Protein AF-A0A316RVM8-F1 (afdb_monomer_lite)

Structure (mmCIF, N/CA/C/O backbone):
data_AF-A0A316RVM8-F1
#
_entry.id   AF-A0A316RVM8-F1
#
loop_
_atom_site.group_PDB
_atom_site.id
_atom_site.type_symbol
_atom_site.label_atom_id
_atom_site.label_alt_id
_atom_site.label_comp_id
_atom_site.label_asym_id
_atom_site.label_entity_id
_atom_site.label_seq_id
_atom_site.pdbx_PDB_ins_code
_atom_site.Cartn_x
_atom_site.Cartn_y
_atom_site.Cartn_z
_atom_site.occupancy
_atom_site.B_iso_or_equiv
_atom_site.auth_seq_id
_atom_site.auth_comp_id
_atom_site.auth_asym_id
_atom_site.auth_atom_id
_atom_site.pdbx_PDB_model_num
ATOM 1 N N . MET A 1 1 ? -7.556 -19.565 -17.369 1.00 65.12 1 MET A N 1
ATOM 2 C CA . MET A 1 1 ? -7.096 -18.470 -16.484 1.00 65.12 1 MET A CA 1
ATOM 3 C C . MET A 1 1 ? -5.671 -18.772 -16.027 1.00 65.12 1 MET A C 1
ATOM 5 O O . MET A 1 1 ? -5.416 -19.905 -15.630 1.00 65.12 1 MET A O 1
ATOM 9 N N . LYS A 1 2 ? -4.722 -17.831 -16.149 1.00 81.62 2 LYS A N 1
ATOM 10 C CA . LYS A 1 2 ? -3.332 -18.059 -15.707 1.00 81.62 2 LYS A CA 1
ATOM 11 C C . LYS A 1 2 ? -3.270 -18.140 -14.180 1.00 81.62 2 LYS A C 1
ATOM 13 O O . LYS A 1 2 ? -4.007 -17.447 -13.488 1.00 81.62 2 LYS A O 1
ATOM 18 N N . ARG A 1 3 ? -2.387 -18.989 -13.645 1.00 85.38 3 ARG A N 1
ATOM 19 C CA . ARG A 1 3 ? -2.223 -19.143 -12.193 1.00 85.38 3 ARG A CA 1
ATOM 20 C C . ARG A 1 3 ? -1.424 -17.971 -11.621 1.00 85.38 3 ARG A C 1
ATOM 22 O O . ARG A 1 3 ? -0.219 -17.880 -11.845 1.00 85.38 3 ARG A O 1
ATOM 29 N N . ILE A 1 4 ? -2.091 -17.130 -10.840 1.00 91.31 4 ILE A N 1
ATOM 30 C CA . ILE A 1 4 ? -1.493 -16.018 -10.095 1.00 91.31 4 ILE A CA 1
ATOM 31 C C . ILE A 1 4 ? -1.098 -16.530 -8.708 1.00 91.31 4 ILE A C 1
ATOM 33 O O . ILE A 1 4 ? -1.875 -17.235 -8.068 1.00 91.31 4 ILE A O 1
ATOM 37 N N . ARG A 1 5 ? 0.140 -16.262 -8.277 1.00 88.25 5 ARG A N 1
ATOM 38 C CA . ARG A 1 5 ? 0.710 -16.836 -7.038 1.00 88.25 5 ARG A CA 1
ATOM 39 C C . ARG A 1 5 ? 1.320 -15.815 -6.088 1.00 88.25 5 ARG A C 1
ATOM 41 O O . ARG A 1 5 ? 1.555 -16.154 -4.937 1.00 88.25 5 ARG A O 1
ATOM 48 N N . ARG A 1 6 ? 1.682 -14.633 -6.579 1.00 94.75 6 ARG A N 1
ATOM 49 C CA . ARG A 1 6 ? 2.365 -13.606 -5.788 1.00 94.75 6 ARG A CA 1
ATOM 50 C C . ARG A 1 6 ? 1.401 -12.484 -5.488 1.00 94.75 6 ARG A C 1
ATOM 52 O O . ARG A 1 6 ? 0.571 -12.188 -6.331 1.00 94.75 6 ARG A O 1
ATOM 59 N N . HIS A 1 7 ? 1.558 -11.845 -4.338 1.00 96.19 7 HIS A N 1
ATOM 60 C CA . HIS A 1 7 ? 0.766 -10.672 -3.990 1.00 96.19 7 HIS A CA 1
ATOM 61 C C . HIS A 1 7 ? 1.166 -9.446 -4.805 1.00 96.19 7 HIS A C 1
ATOM 63 O O . HIS A 1 7 ? 0.345 -8.557 -4.975 1.00 96.19 7 HIS A O 1
ATOM 69 N N . ILE A 1 8 ? 2.377 -9.420 -5.366 1.00 96.88 8 ILE A N 1
ATOM 70 C CA . ILE A 1 8 ? 2.894 -8.286 -6.125 1.00 96.88 8 ILE A CA 1
ATOM 71 C C . ILE A 1 8 ? 3.538 -8.706 -7.451 1.00 96.88 8 ILE A C 1
ATOM 73 O O . ILE A 1 8 ? 4.257 -9.707 -7.539 1.00 96.88 8 ILE A O 1
ATOM 77 N N . TYR A 1 9 ? 3.294 -7.900 -8.482 1.00 97.50 9 TYR A N 1
ATOM 78 C CA . TYR A 1 9 ? 3.918 -7.983 -9.801 1.00 97.50 9 TYR A CA 1
ATOM 79 C C . TYR A 1 9 ? 4.362 -6.592 -10.253 1.00 97.50 9 TYR A C 1
ATOM 81 O O . TYR A 1 9 ? 3.734 -5.599 -9.912 1.00 97.50 9 TYR A O 1
ATOM 89 N N . TYR A 1 10 ? 5.421 -6.498 -11.047 1.00 97.38 10 TYR A N 1
ATOM 90 C CA . TYR A 1 10 ? 5.988 -5.223 -11.489 1.00 97.38 10 TYR A CA 1
ATOM 91 C C . TYR A 1 10 ? 5.870 -5.060 -13.000 1.00 97.38 10 TYR A C 1
ATOM 93 O O . TYR A 1 10 ? 6.034 -6.022 -13.745 1.00 97.38 10 TYR A O 1
ATOM 101 N N . ILE A 1 11 ? 5.615 -3.836 -13.452 1.00 96.69 11 ILE A N 1
ATOM 102 C CA . ILE A 1 11 ? 5.668 -3.456 -14.871 1.00 96.69 11 ILE A CA 1
ATOM 103 C C . ILE A 1 11 ? 7.129 -3.331 -15.319 1.00 96.69 11 ILE A C 1
ATOM 105 O O . ILE A 1 11 ? 7.476 -3.649 -16.453 1.00 96.69 11 ILE A O 1
ATOM 109 N N . GLU A 1 12 ? 7.995 -2.896 -14.405 1.00 94.31 12 GLU A N 1
ATOM 110 C CA . GLU A 1 12 ? 9.390 -2.568 -14.681 1.00 94.31 12 GLU A CA 1
ATOM 111 C C . GLU A 1 12 ? 10.358 -3.209 -13.680 1.00 94.31 12 GLU A C 1
ATOM 113 O O . GLU A 1 12 ? 10.025 -3.519 -12.532 1.00 94.31 12 GLU A O 1
ATOM 118 N N . GLN A 1 13 ? 11.604 -3.360 -14.117 1.00 92.69 13 GLN A N 1
ATOM 119 C CA . GLN A 1 13 ? 12.753 -3.687 -13.283 1.00 92.69 13 GLN A CA 1
ATOM 120 C C . GLN A 1 13 ? 13.732 -2.524 -13.272 1.00 92.69 13 GLN A C 1
ATOM 122 O O . GLN A 1 13 ? 13.892 -1.837 -14.273 1.00 92.69 13 GLN A O 1
ATOM 127 N N . ILE A 1 14 ? 14.443 -2.347 -12.163 1.00 91.50 14 ILE A N 1
ATOM 128 C CA . ILE A 1 14 ? 15.558 -1.403 -12.094 1.00 91.50 14 ILE A CA 1
ATOM 129 C C . ILE A 1 14 ? 16.825 -2.184 -12.443 1.00 91.50 14 ILE A C 1
ATOM 131 O O . ILE A 1 14 ? 17.210 -3.094 -11.708 1.00 91.50 14 ILE A O 1
ATOM 135 N N . LYS A 1 15 ? 17.457 -1.855 -13.572 1.00 89.50 15 LYS A N 1
ATOM 136 C CA . LYS A 1 15 ? 18.701 -2.485 -14.039 1.00 89.50 15 LYS A CA 1
ATOM 137 C C . LYS A 1 15 ? 19.781 -1.440 -14.263 1.00 89.50 15 LYS A C 1
ATOM 139 O O . LYS A 1 15 ? 19.487 -0.310 -14.637 1.00 89.50 15 LYS A O 1
ATOM 144 N N . LYS A 1 16 ? 21.041 -1.829 -14.072 1.00 90.06 16 LYS A N 1
ATOM 145 C CA . LYS A 1 16 ? 22.189 -1.012 -14.472 1.00 90.06 16 LYS A CA 1
ATOM 146 C C . LYS A 1 16 ? 22.452 -1.246 -15.961 1.00 90.06 16 LYS A C 1
ATOM 148 O O . LYS A 1 16 ? 22.773 -2.363 -16.350 1.00 90.06 16 LYS A O 1
ATOM 153 N N . VAL A 1 17 ? 22.286 -0.210 -16.773 1.00 88.06 17 VAL A N 1
ATOM 154 C CA . VAL A 1 17 ? 22.495 -0.211 -18.226 1.00 88.06 17 VAL A CA 1
ATOM 155 C C . VAL A 1 17 ? 23.483 0.910 -18.529 1.00 88.06 17 VAL A C 1
ATOM 157 O O . VAL A 1 17 ? 23.231 2.057 -18.159 1.00 88.06 17 VAL A O 1
ATOM 160 N N . ASP A 1 18 ? 24.626 0.571 -19.125 1.00 90.62 18 ASP A N 1
ATOM 161 C CA . ASP A 1 18 ? 25.725 1.510 -19.415 1.00 90.62 18 ASP A CA 1
ATOM 162 C C . ASP A 1 18 ? 26.184 2.308 -18.184 1.00 90.62 18 ASP A C 1
ATOM 164 O O . ASP A 1 18 ? 26.415 3.511 -18.229 1.00 90.62 18 ASP A O 1
ATOM 168 N N . GLY A 1 19 ? 26.247 1.649 -17.026 1.00 90.00 19 GLY A N 1
ATOM 169 C CA . GLY A 1 19 ? 26.643 2.302 -15.778 1.00 90.00 19 GLY A CA 1
ATOM 170 C C . GLY A 1 19 ? 25.516 3.032 -15.034 1.00 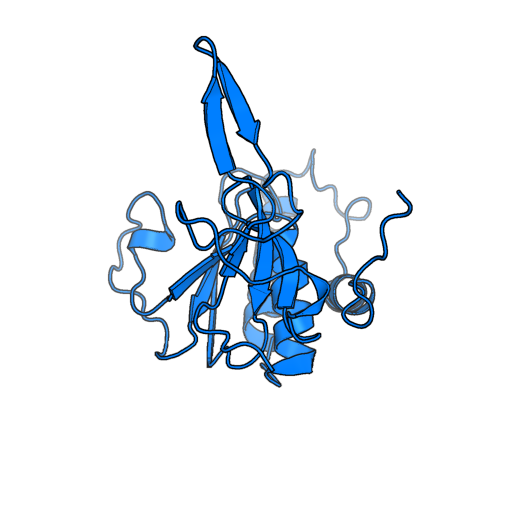90.00 19 GLY A C 1
ATOM 171 O O . GLY A 1 19 ? 25.686 3.317 -13.849 1.00 90.00 19 GLY A O 1
ATOM 172 N N . VAL A 1 20 ? 24.355 3.254 -15.659 1.00 91.44 20 VAL A N 1
ATOM 173 C CA . VAL A 1 20 ? 23.241 4.048 -15.112 1.00 91.44 20 VAL A CA 1
ATOM 174 C C . VAL A 1 20 ? 22.058 3.154 -14.733 1.00 91.44 20 VAL A C 1
ATOM 176 O O . VAL A 1 20 ? 21.713 2.225 -15.461 1.00 91.44 20 VAL A O 1
ATOM 179 N N . LEU A 1 21 ? 21.412 3.417 -13.593 1.00 90.44 21 LEU A N 1
ATOM 180 C CA . LEU A 1 21 ? 20.170 2.728 -13.228 1.00 90.44 21 LEU A CA 1
ATOM 181 C C . LEU A 1 21 ? 19.025 3.202 -14.132 1.00 90.44 21 LEU A C 1
ATOM 183 O O . LEU A 1 21 ? 18.668 4.377 -14.119 1.00 90.44 21 LEU A O 1
ATOM 187 N N . LYS A 1 22 ? 18.437 2.279 -14.893 1.00 90.75 22 LYS A N 1
ATOM 188 C CA . LYS A 1 22 ? 17.285 2.513 -15.768 1.00 90.75 22 LYS A CA 1
ATOM 189 C C . LYS A 1 22 ? 16.130 1.592 -15.378 1.00 90.75 22 LYS A C 1
ATOM 191 O O . LYS A 1 22 ? 16.345 0.438 -14.995 1.00 90.75 22 LYS A O 1
ATOM 196 N N . SER A 1 23 ? 14.911 2.106 -15.506 1.00 91.19 23 SER A N 1
ATOM 197 C CA . SER A 1 23 ? 13.704 1.282 -15.533 1.00 91.19 23 SER A CA 1
ATOM 198 C C . SER A 1 23 ? 13.620 0.553 -16.869 1.00 91.19 23 SER A C 1
ATOM 200 O O . SER A 1 23 ? 13.713 1.179 -17.922 1.00 91.19 23 SER A O 1
ATOM 202 N N . VAL A 1 24 ? 13.448 -0.764 -16.829 1.00 91.56 24 VAL A N 1
ATOM 203 C CA . VAL A 1 24 ? 13.345 -1.623 -18.011 1.00 91.56 24 VAL A CA 1
ATOM 204 C C . VAL A 1 24 ? 12.056 -2.429 -17.919 1.00 91.56 24 VAL A C 1
ATOM 206 O O . VAL A 1 24 ? 11.836 -3.140 -16.936 1.00 91.56 24 VAL A O 1
ATOM 209 N N . THR A 1 25 ? 11.207 -2.317 -18.933 1.00 93.81 25 THR A N 1
ATOM 210 C CA . THR A 1 25 ? 9.984 -3.113 -19.092 1.00 93.81 25 THR A CA 1
ATOM 211 C C . THR A 1 25 ? 10.268 -4.375 -19.908 1.00 93.81 25 THR A C 1
ATOM 213 O O . THR A 1 25 ? 11.329 -4.511 -20.518 1.00 93.81 25 THR A O 1
ATOM 216 N N . SER A 1 26 ? 9.343 -5.336 -19.909 1.00 92.38 26 SER A N 1
ATOM 217 C CA . SER A 1 26 ? 9.418 -6.446 -20.862 1.00 92.38 26 SER A CA 1
ATOM 218 C C . SER A 1 26 ? 8.975 -5.977 -22.248 1.00 92.38 26 SER A C 1
ATOM 220 O O . SER A 1 26 ? 7.963 -5.289 -22.355 1.00 92.38 26 SER A O 1
ATOM 222 N N . GLU A 1 27 ? 9.681 -6.401 -23.298 1.00 91.81 27 GLU A N 1
ATOM 223 C CA . GLU A 1 27 ? 9.364 -6.072 -24.701 1.00 91.81 27 GLU A CA 1
ATOM 224 C C . GLU A 1 27 ? 7.937 -6.470 -25.101 1.00 91.81 27 GLU A C 1
ATOM 226 O O . GLU A 1 27 ? 7.259 -5.745 -25.818 1.00 91.81 27 GLU A O 1
ATOM 231 N N . ASP A 1 28 ? 7.459 -7.607 -24.591 1.00 94.25 28 ASP A N 1
ATOM 232 C CA . ASP A 1 28 ? 6.115 -8.129 -24.861 1.00 94.25 28 ASP A CA 1
ATOM 233 C C . ASP A 1 28 ? 5.029 -7.559 -23.931 1.00 94.25 28 ASP A C 1
ATOM 235 O O . ASP A 1 28 ? 3.874 -7.962 -24.029 1.00 94.25 28 ASP A O 1
ATOM 239 N N . GLY A 1 29 ? 5.378 -6.675 -22.990 1.00 94.19 29 GLY A N 1
ATOM 240 C CA . GLY A 1 29 ? 4.443 -6.122 -22.005 1.00 94.19 29 GLY A CA 1
ATOM 241 C C . GLY A 1 29 ? 4.058 -7.069 -20.859 1.00 94.19 29 GLY A C 1
ATOM 242 O O . GLY A 1 29 ? 3.170 -6.742 -20.068 1.00 94.19 29 GLY A O 1
ATOM 243 N N . SER A 1 30 ? 4.699 -8.235 -20.732 1.00 96.31 30 SER A N 1
ATOM 244 C CA . SER A 1 30 ? 4.508 -9.101 -19.563 1.00 96.31 30 SER A CA 1
ATOM 245 C C . SER A 1 30 ? 5.121 -8.501 -18.294 1.00 96.31 30 SER A C 1
ATOM 247 O O . SER A 1 30 ? 6.090 -7.740 -18.318 1.00 96.31 30 SER A O 1
ATOM 249 N N . LEU A 1 31 ? 4.534 -8.859 -17.158 1.00 97.19 31 LEU A N 1
ATOM 250 C CA . LEU A 1 31 ? 4.929 -8.400 -15.837 1.00 97.19 31 LEU A CA 1
ATOM 251 C C . LEU A 1 31 ? 6.099 -9.214 -15.280 1.00 97.19 31 LEU A C 1
ATOM 253 O O . LEU A 1 31 ? 6.364 -10.351 -15.683 1.00 97.19 31 LEU A O 1
ATOM 257 N N . PHE A 1 32 ? 6.742 -8.663 -14.260 1.00 96.69 32 PHE A N 1
ATOM 258 C CA . PHE A 1 32 ? 7.800 -9.299 -13.490 1.00 96.69 32 PHE A CA 1
ATOM 259 C C . PHE A 1 32 ? 7.308 -9.730 -12.105 1.00 96.69 32 PHE A C 1
ATOM 261 O O . PHE A 1 32 ? 6.520 -9.044 -11.463 1.00 96.69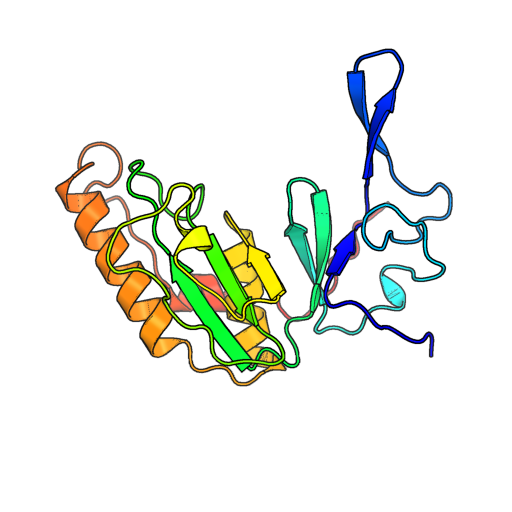 32 PHE A O 1
ATOM 268 N N . SER A 1 33 ? 7.829 -10.847 -11.604 1.00 94.31 33 SER A N 1
ATOM 269 C CA . SER A 1 33 ? 7.716 -11.279 -10.210 1.00 94.31 33 SER A CA 1
ATOM 270 C C . SER A 1 33 ? 9.087 -11.110 -9.563 1.00 94.31 33 SER A C 1
ATOM 272 O O . SER A 1 33 ? 9.966 -11.961 -9.723 1.00 94.31 33 SER A O 1
ATOM 274 N N . GLY A 1 34 ? 9.297 -9.998 -8.859 1.00 89.38 34 GLY A N 1
ATOM 275 C CA . GLY A 1 34 ? 10.630 -9.616 -8.392 1.00 89.38 34 GLY A CA 1
ATOM 276 C C . GLY A 1 34 ? 11.580 -9.391 -9.574 1.00 89.38 34 GLY A C 1
ATOM 277 O O . GLY A 1 34 ? 11.346 -8.507 -10.398 1.00 89.38 34 GLY A O 1
ATOM 278 N N . VAL A 1 35 ? 12.642 -10.196 -9.666 1.00 88.50 35 VAL A N 1
ATOM 279 C CA . VAL A 1 35 ? 13.632 -10.129 -10.759 1.00 88.50 35 VAL A CA 1
ATOM 280 C C . VAL A 1 35 ? 13.304 -11.038 -11.953 1.00 88.50 35 VAL A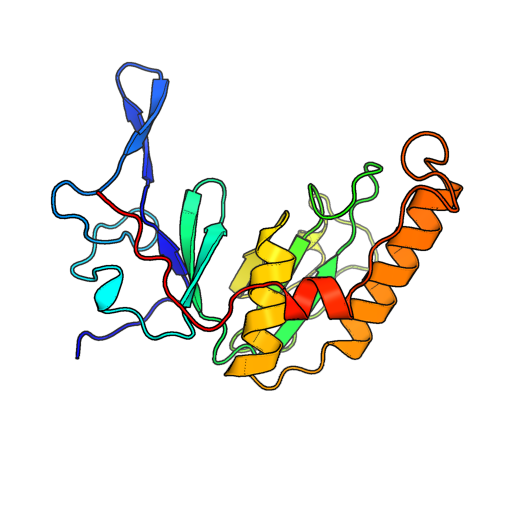 C 1
ATOM 282 O O . VAL A 1 35 ? 13.997 -10.989 -12.968 1.00 88.50 35 VAL A O 1
ATOM 285 N N . TYR A 1 36 ? 12.235 -11.832 -11.886 1.00 91.94 36 TYR A N 1
ATOM 286 C CA . TYR A 1 36 ? 11.907 -12.817 -12.920 1.00 91.94 36 TYR A CA 1
ATOM 287 C C . TYR A 1 36 ? 10.804 -12.320 -13.855 1.00 91.94 36 TYR A C 1
ATOM 289 O O . TYR A 1 36 ? 9.737 -11.917 -13.391 1.00 91.94 36 TYR A O 1
ATOM 297 N N . LYS A 1 37 ? 11.036 -12.391 -15.172 1.00 94.44 37 LYS A N 1
ATOM 298 C CA . LYS A 1 37 ? 9.996 -12.177 -16.193 1.00 94.44 37 LYS A CA 1
ATOM 299 C C . LYS A 1 37 ? 8.931 -13.271 -16.078 1.00 94.44 37 LYS A C 1
ATOM 301 O O . LYS A 1 37 ? 9.259 -14.438 -15.863 1.00 94.44 37 LYS A O 1
ATOM 306 N N . THR A 1 38 ? 7.659 -12.902 -16.203 1.00 95.19 38 THR A N 1
ATOM 307 C CA . THR A 1 38 ? 6.532 -13.842 -16.127 1.00 95.19 38 THR A CA 1
ATOM 308 C C . THR A 1 38 ? 5.844 -13.992 -17.484 1.00 95.19 38 THR A C 1
ATOM 310 O O . THR A 1 38 ? 6.204 -13.340 -18.454 1.00 95.19 38 THR A O 1
ATOM 313 N N . LYS A 1 39 ? 4.831 -14.863 -17.553 1.00 95.00 39 LYS A N 1
ATOM 314 C CA . LYS A 1 39 ? 3.890 -14.934 -18.685 1.00 95.00 39 LYS A CA 1
ATOM 315 C C . LYS A 1 39 ? 2.575 -14.198 -18.390 1.00 95.00 39 LYS A C 1
ATOM 317 O O . LYS A 1 39 ? 1.583 -14.455 -19.064 1.00 95.00 39 LYS A O 1
ATOM 322 N N . ILE A 1 40 ? 2.523 -13.392 -17.329 1.00 96.25 40 ILE A N 1
ATOM 323 C CA . ILE A 1 40 ? 1.326 -12.684 -16.858 1.00 96.25 40 ILE A CA 1
ATOM 324 C C . ILE A 1 40 ? 1.360 -11.272 -17.436 1.00 96.25 40 ILE A C 1
ATOM 326 O O . ILE A 1 40 ? 2.374 -10.593 -17.323 1.00 96.25 40 ILE A O 1
ATOM 330 N N . TYR A 1 41 ? 0.261 -10.834 -18.032 1.00 96.31 41 TYR A N 1
ATOM 331 C CA . TYR A 1 41 ? 0.045 -9.474 -18.515 1.00 96.31 41 TYR A CA 1
ATOM 332 C C . TYR A 1 41 ? -0.835 -8.700 -17.527 1.00 96.31 41 TYR A C 1
ATOM 334 O O . TYR A 1 41 ? -1.552 -9.325 -16.739 1.00 96.31 41 TYR A O 1
ATOM 342 N N . PRO A 1 42 ? -0.841 -7.355 -17.572 1.00 95.62 42 PRO A N 1
ATOM 343 C CA . PRO A 1 42 ? -1.766 -6.550 -16.779 1.00 95.62 42 PRO A CA 1
ATOM 344 C C . PRO A 1 42 ? -3.210 -7.046 -16.857 1.00 95.62 42 PRO A C 1
ATOM 346 O O . PRO A 1 42 ? -3.866 -7.168 -15.827 1.00 95.62 42 PRO A O 1
ATOM 349 N N . ASP A 1 43 ? -3.690 -7.409 -18.048 1.00 94.69 43 ASP A N 1
ATOM 350 C CA . ASP A 1 43 ? -5.064 -7.871 -18.274 1.00 94.69 43 ASP A CA 1
ATOM 351 C C . ASP A 1 43 ? -5.381 -9.226 -17.635 1.00 94.69 43 ASP A C 1
ATOM 353 O O . ASP A 1 43 ? -6.528 -9.455 -17.260 1.00 94.69 43 ASP A O 1
ATOM 357 N N . ASP A 1 44 ? -4.372 -10.067 -17.391 1.00 95.62 44 ASP A N 1
ATOM 358 C CA . ASP A 1 44 ? -4.553 -11.332 -16.673 1.00 95.62 44 ASP A CA 1
ATOM 359 C C . ASP A 1 44 ? -4.817 -11.125 -15.171 1.00 95.62 44 ASP A C 1
ATOM 361 O O . ASP A 1 44 ? -5.332 -12.031 -14.513 1.00 95.62 44 ASP A O 1
ATOM 365 N N . LEU A 1 45 ? -4.436 -9.972 -14.602 1.00 95.88 45 LEU A N 1
ATOM 366 C CA . LEU A 1 45 ? -4.613 -9.698 -13.177 1.00 95.88 45 LEU A CA 1
ATOM 367 C C . LEU A 1 45 ? -6.085 -9.386 -12.844 1.00 95.88 45 LEU A C 1
ATOM 369 O O . LEU A 1 45 ? -6.704 -8.567 -13.524 1.00 95.88 45 LEU A O 1
ATOM 373 N N . PRO A 1 46 ? -6.655 -9.964 -11.778 1.00 94.75 46 PRO A N 1
ATOM 374 C CA . PRO A 1 46 ? -7.976 -9.597 -11.288 1.00 94.75 46 PRO A CA 1
ATOM 375 C C . PRO A 1 46 ? -8.076 -8.129 -10.871 1.00 94.75 46 PRO A C 1
ATOM 377 O O . PRO A 1 46 ? -7.073 -7.489 -10.560 1.00 94.75 46 PRO A O 1
ATOM 380 N N . GLU A 1 47 ? -9.300 -7.608 -10.773 1.00 94.62 47 GLU A N 1
ATOM 381 C CA . GLU A 1 47 ? -9.541 -6.203 -10.411 1.00 94.62 47 GLU A CA 1
ATOM 382 C C . GLU A 1 47 ? -8.995 -5.807 -9.030 1.00 94.62 47 GLU A C 1
ATOM 384 O O . GLU A 1 47 ? -8.710 -4.632 -8.797 1.00 94.62 47 GLU A O 1
ATOM 389 N N . TRP A 1 48 ? -8.813 -6.763 -8.117 1.00 95.69 48 TRP A N 1
ATOM 390 C CA . TRP A 1 48 ? -8.254 -6.514 -6.789 1.00 95.69 48 TRP A CA 1
ATOM 391 C C . TRP A 1 48 ? -6.737 -6.293 -6.792 1.00 95.69 48 TRP A C 1
ATOM 393 O O . TRP A 1 48 ? -6.188 -5.929 -5.753 1.00 95.69 48 TRP A O 1
ATOM 403 N N . TYR A 1 49 ? -6.054 -6.455 -7.927 1.00 97.19 49 TYR A N 1
ATOM 404 C CA . TYR A 1 49 ? -4.678 -5.994 -8.100 1.00 97.19 49 TYR A CA 1
ATOM 405 C C . TYR A 1 49 ? -4.665 -4.507 -8.445 1.00 97.19 49 TYR A C 1
ATOM 407 O O . TYR A 1 49 ? -5.149 -4.098 -9.502 1.00 97.19 49 TYR A O 1
ATOM 415 N N . LYS A 1 50 ? -4.109 -3.689 -7.552 1.00 95.88 50 LYS A N 1
ATOM 416 C CA . LYS A 1 50 ? -4.071 -2.234 -7.706 1.00 95.88 50 LYS A CA 1
ATOM 417 C C . LYS A 1 50 ? -2.733 -1.761 -8.208 1.00 95.88 50 LYS A C 1
ATOM 419 O O . LYS A 1 50 ? -1.702 -2.193 -7.707 1.00 95.88 50 LYS A O 1
ATOM 424 N N . GLN A 1 51 ? -2.790 -0.924 -9.240 1.00 95.75 51 GLN A N 1
ATOM 425 C CA . GLN A 1 51 ? -1.610 -0.333 -9.833 1.00 95.75 51 GLN A CA 1
ATOM 426 C C . GLN A 1 51 ? -1.147 0.841 -8.982 1.00 95.75 51 GLN A C 1
ATOM 428 O O . GLN A 1 51 ? -1.933 1.746 -8.718 1.00 95.75 51 GLN A O 1
ATOM 433 N N . ASP A 1 52 ? 0.125 0.840 -8.610 1.00 95.50 52 ASP A N 1
ATOM 434 C CA . ASP A 1 52 ? 0.788 1.975 -7.980 1.00 95.50 52 ASP A CA 1
ATOM 435 C C . ASP A 1 52 ? 2.314 1.806 -8.084 1.00 95.50 52 ASP A C 1
ATOM 437 O O . ASP A 1 52 ? 2.827 0.922 -8.785 1.00 95.50 52 ASP A O 1
ATOM 441 N N . ARG A 1 53 ? 3.061 2.655 -7.381 1.00 93.31 53 ARG A N 1
ATOM 442 C CA . ARG A 1 53 ? 4.503 2.555 -7.231 1.00 93.31 53 ARG A CA 1
ATOM 443 C C . ARG A 1 53 ? 4.864 1.795 -5.954 1.00 93.31 53 ARG A C 1
ATOM 445 O O . ARG A 1 53 ? 4.856 2.349 -4.861 1.00 93.31 53 ARG A O 1
ATOM 452 N N . TYR A 1 54 ? 5.301 0.553 -6.117 1.00 94.69 54 TYR A N 1
ATOM 453 C CA . TYR A 1 54 ? 5.753 -0.325 -5.038 1.00 94.69 54 TYR A CA 1
ATOM 454 C C . TYR A 1 54 ? 7.263 -0.550 -5.129 1.00 94.69 54 TYR A C 1
ATOM 456 O O . TYR A 1 54 ? 7.793 -0.808 -6.211 1.00 94.69 54 TYR A O 1
ATOM 464 N N . TYR A 1 55 ? 7.994 -0.446 -4.015 1.00 91.12 55 TYR A N 1
ATOM 465 C CA . TYR A 1 55 ? 9.461 -0.589 -3.996 1.00 91.12 55 TYR A CA 1
ATOM 466 C C . TYR A 1 55 ? 10.160 0.216 -5.109 1.00 91.12 55 TYR A C 1
ATOM 468 O O . TYR A 1 55 ? 11.009 -0.297 -5.843 1.00 91.12 55 TYR A O 1
ATOM 476 N N . LYS A 1 56 ? 9.744 1.482 -5.266 1.00 90.00 56 LYS A N 1
ATOM 477 C CA . LYS A 1 56 ? 10.207 2.440 -6.288 1.00 90.00 56 LYS A CA 1
ATOM 478 C C . LYS A 1 56 ? 9.897 2.067 -7.746 1.00 90.00 56 LYS A C 1
ATOM 480 O O . LYS A 1 56 ? 10.300 2.832 -8.623 1.00 90.00 56 LYS A O 1
ATOM 485 N N . ARG A 1 57 ? 9.139 0.998 -7.999 1.00 93.56 57 ARG A N 1
ATOM 486 C CA . ARG A 1 57 ? 8.776 0.487 -9.328 1.00 93.56 57 ARG A CA 1
ATOM 487 C C . ARG A 1 57 ? 7.275 0.566 -9.566 1.00 93.56 57 ARG A C 1
ATOM 489 O O . ARG A 1 57 ? 6.494 0.316 -8.655 1.00 93.56 57 ARG A O 1
ATOM 496 N N . GLN A 1 58 ? 6.865 0.857 -10.791 1.00 95.31 58 GLN A N 1
ATOM 497 C CA . GLN A 1 58 ? 5.480 0.672 -11.217 1.00 95.31 58 GLN A CA 1
ATOM 498 C C . GLN A 1 58 ? 5.103 -0.812 -11.146 1.00 95.31 58 GLN A C 1
ATOM 500 O O . GLN A 1 58 ? 5.834 -1.677 -11.638 1.00 95.31 58 GLN A O 1
ATOM 505 N N . GLY A 1 59 ? 3.963 -1.120 -10.540 1.00 96.19 59 GLY A N 1
ATOM 506 C CA . GLY A 1 59 ? 3.521 -2.493 -10.351 1.00 96.19 59 GLY A CA 1
ATOM 507 C C . GLY A 1 59 ? 2.073 -2.597 -9.913 1.00 96.19 59 GLY A C 1
ATOM 508 O O . GLY A 1 59 ? 1.359 -1.605 -9.847 1.00 96.19 59 GLY A O 1
ATOM 509 N N . TYR A 1 60 ? 1.664 -3.824 -9.625 1.00 97.50 60 TYR A N 1
ATOM 510 C CA . TYR A 1 60 ? 0.338 -4.204 -9.187 1.00 97.50 60 TYR A CA 1
ATOM 511 C C . TYR A 1 60 ? 0.440 -5.035 -7.914 1.00 97.50 60 TYR A C 1
ATOM 513 O O . TYR A 1 60 ? 1.148 -6.044 -7.909 1.00 97.50 60 TYR A O 1
ATOM 521 N N . MET A 1 61 ? -0.304 -4.668 -6.876 1.00 97.75 61 MET A N 1
ATOM 522 C CA . MET A 1 61 ? -0.363 -5.416 -5.620 1.00 97.75 61 MET A CA 1
ATOM 523 C C . MET A 1 61 ? -1.798 -5.853 -5.310 1.00 97.75 61 MET A C 1
ATOM 525 O O . MET A 1 61 ? -2.745 -5.083 -5.475 1.00 97.75 61 MET A O 1
ATOM 529 N N . SER A 1 62 ? -1.970 -7.102 -4.884 1.00 97.62 62 SER A N 1
ATOM 530 C CA . SER A 1 62 ? -3.256 -7.672 -4.492 1.00 97.62 62 SER A CA 1
ATOM 531 C C . SER A 1 62 ? -3.783 -6.969 -3.254 1.00 97.62 62 SER A C 1
ATOM 533 O O . SER A 1 62 ? -3.097 -6.865 -2.247 1.00 97.62 62 SER A O 1
ATOM 535 N N . THR A 1 63 ? -5.039 -6.561 -3.282 1.00 97.75 63 THR A N 1
ATOM 536 C CA . THR A 1 63 ? -5.734 -6.009 -2.111 1.00 97.75 63 THR A CA 1
ATOM 537 C C . THR A 1 63 ? -6.798 -6.954 -1.560 1.00 97.75 63 THR A C 1
ATOM 539 O O . THR A 1 63 ? -7.430 -6.657 -0.548 1.00 97.75 63 THR A O 1
ATOM 542 N N . GLN A 1 64 ? -6.969 -8.112 -2.204 1.00 97.06 64 GLN A N 1
ATOM 543 C CA . GLN A 1 64 ? -7.763 -9.231 -1.710 1.00 97.06 64 GLN A CA 1
ATOM 544 C C . GLN A 1 64 ? -6.905 -10.145 -0.830 1.00 97.06 64 GLN A C 1
ATOM 546 O O . GLN A 1 64 ? -5.745 -10.416 -1.157 1.00 97.06 64 GLN A O 1
ATOM 551 N N . GLY A 1 65 ? -7.516 -10.657 0.240 1.00 97.06 65 GLY A N 1
ATOM 552 C CA . GLY A 1 65 ? -6.909 -11.610 1.168 1.00 97.06 65 GLY A CA 1
ATOM 553 C C . GLY A 1 65 ? -5.994 -10.967 2.207 1.00 97.06 65 GLY A C 1
ATOM 554 O O . GLY A 1 65 ? -5.257 -11.686 2.867 1.00 97.06 65 GLY A O 1
ATOM 555 N N . ILE A 1 66 ? -6.015 -9.638 2.344 1.00 98.44 66 ILE A N 1
ATOM 556 C CA . ILE A 1 66 ? -5.270 -8.943 3.398 1.00 98.44 66 ILE A CA 1
ATOM 557 C C . ILE A 1 66 ? -5.929 -9.270 4.740 1.00 98.44 66 ILE A C 1
ATOM 559 O O . ILE A 1 66 ? -7.118 -9.004 4.924 1.00 98.44 66 ILE A O 1
ATOM 563 N N . VAL A 1 67 ? -5.154 -9.828 5.670 1.00 97.94 67 VAL A N 1
ATOM 564 C CA . VAL A 1 67 ? -5.634 -10.264 6.991 1.00 97.94 67 VAL A CA 1
ATOM 565 C C . VAL A 1 67 ? -5.245 -9.307 8.113 1.00 97.94 67 VAL A C 1
ATOM 567 O O . VAL A 1 67 ? -5.959 -9.227 9.112 1.00 97.94 67 VAL A O 1
ATOM 570 N N . ASP A 1 68 ? -4.143 -8.570 7.958 1.00 98.50 68 ASP A N 1
ATOM 571 C CA . ASP A 1 68 ? -3.698 -7.574 8.932 1.00 98.50 68 ASP A CA 1
ATOM 572 C C . ASP A 1 68 ? -2.875 -6.464 8.271 1.00 98.50 68 ASP A C 1
ATOM 574 O O . ASP A 1 68 ? -2.205 -6.676 7.255 1.00 98.50 68 ASP A O 1
ATOM 578 N N . MET A 1 69 ? -2.933 -5.271 8.856 1.00 98.44 69 MET A N 1
ATOM 579 C CA . MET A 1 69 ? -2.190 -4.099 8.407 1.00 98.44 69 MET A CA 1
ATOM 580 C C . MET A 1 69 ? -1.770 -3.210 9.573 1.00 98.44 69 MET A C 1
ATOM 582 O O . MET A 1 69 ? -2.575 -2.884 10.450 1.00 98.44 69 MET A O 1
ATOM 586 N N . VAL A 1 70 ? -0.533 -2.710 9.517 1.00 97.38 70 VAL A N 1
ATOM 587 C CA . VAL A 1 70 ? 0.006 -1.758 10.496 1.00 97.38 70 VAL A CA 1
ATOM 588 C C . VAL A 1 70 ? 0.542 -0.525 9.787 1.00 97.38 70 VAL A C 1
ATOM 590 O O . VAL A 1 70 ? 1.536 -0.584 9.072 1.00 97.38 70 VAL A O 1
ATOM 593 N N . TYR A 1 71 ? -0.101 0.614 10.035 1.00 97.31 71 TYR A N 1
ATOM 594 C CA . TYR A 1 71 ? 0.394 1.919 9.608 1.00 97.31 71 TYR A CA 1
ATOM 595 C C . TYR A 1 71 ? 1.466 2.430 10.572 1.00 97.31 71 TYR A C 1
ATOM 597 O O . TYR A 1 71 ? 1.270 2.402 11.791 1.00 97.31 71 TYR A O 1
ATOM 605 N N . ILE A 1 72 ? 2.585 2.912 10.051 1.00 94.56 72 ILE A N 1
ATOM 606 C CA . ILE A 1 72 ? 3.725 3.420 10.807 1.00 94.56 72 ILE A CA 1
ATOM 607 C C . ILE A 1 72 ? 4.062 4.817 10.272 1.00 94.56 72 ILE A C 1
ATOM 609 O O . ILE A 1 72 ? 4.642 4.926 9.191 1.00 94.56 72 ILE A O 1
ATOM 613 N N . PRO A 1 73 ? 3.698 5.878 11.014 1.00 93.50 73 PRO A N 1
ATOM 614 C CA . PRO A 1 73 ? 4.009 7.240 10.616 1.00 93.50 73 PRO A CA 1
ATOM 615 C C . PRO A 1 73 ? 5.504 7.527 10.772 1.00 93.50 73 PRO A C 1
ATOM 617 O O . PRO A 1 73 ? 6.146 7.080 11.729 1.00 93.50 73 PRO A O 1
ATOM 620 N N . SER A 1 74 ? 6.036 8.311 9.848 1.00 89.88 74 SER A N 1
ATOM 621 C CA . SER A 1 74 ? 7.364 8.893 9.884 1.00 89.88 74 SER A CA 1
ATOM 622 C C . SER A 1 74 ? 7.422 10.048 10.876 1.00 89.88 74 SER A C 1
ATOM 624 O O . SER A 1 74 ? 6.460 10.793 11.068 1.00 89.88 74 SER A O 1
ATOM 626 N N . GLN A 1 75 ? 8.595 10.226 11.478 1.00 87.88 75 GLN A N 1
ATOM 627 C CA . GLN A 1 75 ? 8.917 11.385 12.312 1.00 87.88 75 GLN A CA 1
ATOM 628 C C . GLN A 1 75 ? 9.711 12.455 11.541 1.00 87.88 75 GLN A C 1
ATOM 630 O O . GLN A 1 75 ? 10.168 13.426 12.134 1.00 87.88 75 GLN A O 1
ATOM 635 N N . LEU A 1 76 ? 9.871 12.307 10.220 1.00 88.50 76 LEU A N 1
ATOM 636 C CA . LEU A 1 76 ? 10.642 13.225 9.368 1.00 88.50 76 LEU A CA 1
ATOM 637 C C . LEU A 1 76 ? 9.856 14.472 8.917 1.00 88.50 76 LEU A C 1
ATOM 639 O O . LEU A 1 76 ? 10.274 15.154 7.987 1.00 88.50 76 LEU A O 1
ATOM 643 N N . GLY A 1 77 ? 8.707 14.759 9.533 1.00 89.12 77 GLY A N 1
ATOM 644 C CA . GLY A 1 77 ? 7.875 15.912 9.168 1.00 89.12 77 GLY A CA 1
ATOM 645 C C . GLY A 1 77 ? 7.141 15.768 7.835 1.00 89.12 77 GLY A C 1
ATOM 646 O O . GLY A 1 77 ? 6.701 16.756 7.252 1.00 89.12 77 GLY A O 1
ATOM 647 N N . THR A 1 78 ? 6.994 14.545 7.328 1.00 91.44 78 THR A N 1
ATOM 648 C CA . THR A 1 78 ? 6.260 14.264 6.092 1.00 91.44 78 THR A CA 1
ATOM 649 C C . THR A 1 78 ? 4.982 13.480 6.380 1.00 91.44 78 THR A C 1
ATOM 651 O O . THR A 1 78 ? 4.927 12.675 7.309 1.00 91.44 78 THR A O 1
ATOM 654 N N . PHE A 1 79 ? 3.941 13.728 5.583 1.00 93.69 79 PHE A N 1
ATOM 655 C CA . PHE A 1 79 ? 2.721 12.924 5.562 1.00 93.69 79 PHE A CA 1
ATOM 656 C C . PHE A 1 79 ? 2.729 12.007 4.335 1.00 93.69 79 PHE A C 1
ATOM 658 O O . PHE A 1 79 ? 2.959 12.472 3.215 1.00 93.69 79 PHE A O 1
ATOM 665 N N . LEU A 1 80 ? 2.493 10.709 4.538 1.00 93.06 80 LEU A N 1
ATOM 666 C CA . LEU A 1 80 ? 2.523 9.598 3.574 1.00 93.06 80 LEU A CA 1
ATOM 667 C C . LEU A 1 80 ? 3.884 9.300 2.937 1.00 93.06 80 LEU A C 1
ATOM 669 O O . LEU A 1 80 ? 4.230 8.132 2.778 1.00 93.06 80 LEU A O 1
ATOM 673 N N . LYS A 1 81 ? 4.654 10.321 2.550 1.00 91.19 81 LYS A N 1
ATOM 674 C CA . LYS A 1 81 ? 5.880 10.190 1.745 1.00 91.19 81 LYS A CA 1
ATOM 675 C C . LYS A 1 81 ? 6.877 9.183 2.322 1.00 91.19 81 LYS A C 1
ATOM 677 O O . LYS A 1 81 ? 7.342 8.321 1.581 1.00 91.19 81 LYS A O 1
ATOM 682 N N . ASP A 1 82 ? 7.175 9.304 3.612 1.00 90.31 82 ASP A N 1
ATOM 683 C CA . ASP A 1 82 ? 8.134 8.449 4.323 1.00 90.31 82 ASP A CA 1
ATOM 684 C C . ASP A 1 82 ? 7.439 7.496 5.311 1.00 90.31 82 ASP A C 1
ATOM 686 O O . ASP A 1 82 ? 8.100 6.810 6.091 1.00 90.31 82 ASP A O 1
ATOM 690 N N . ASP A 1 83 ? 6.105 7.453 5.279 1.00 93.94 83 ASP A N 1
ATOM 691 C CA . ASP A 1 83 ? 5.312 6.540 6.092 1.00 93.94 83 ASP A CA 1
ATOM 692 C C . ASP A 1 83 ? 5.384 5.124 5.514 1.00 93.94 83 ASP A C 1
ATOM 694 O O . ASP A 1 83 ? 5.652 4.910 4.324 1.00 93.94 83 ASP A O 1
ATOM 698 N N . VAL A 1 84 ? 5.131 4.136 6.368 1.00 94.81 84 VAL A N 1
ATOM 699 C CA . VAL A 1 84 ? 5.134 2.723 5.985 1.00 94.81 84 VAL A CA 1
ATOM 700 C C . VAL A 1 84 ? 3.827 2.076 6.415 1.00 94.81 84 VAL A C 1
ATOM 702 O O . VAL A 1 84 ? 3.416 2.170 7.567 1.00 94.81 84 VAL A O 1
ATOM 705 N N . LEU A 1 85 ? 3.185 1.371 5.497 1.00 97.69 85 LEU A N 1
ATOM 706 C CA . LEU A 1 85 ? 2.112 0.432 5.767 1.00 97.69 85 LEU A CA 1
ATOM 707 C C . LEU A 1 85 ? 2.668 -0.983 5.608 1.00 97.69 85 LEU A C 1
ATOM 709 O O . LEU A 1 85 ? 3.089 -1.373 4.520 1.00 97.69 85 LEU A O 1
ATOM 713 N N . LEU A 1 86 ? 2.656 -1.745 6.695 1.00 97.62 86 LEU A N 1
ATOM 714 C CA . LEU A 1 86 ? 2.930 -3.177 6.669 1.00 97.62 86 LEU A CA 1
ATOM 715 C C . LEU A 1 86 ? 1.644 -3.919 6.325 1.00 97.62 86 LEU A C 1
ATOM 717 O O . LEU A 1 86 ? 0.596 -3.608 6.896 1.00 97.62 86 LEU A O 1
ATOM 721 N N . VAL A 1 87 ? 1.730 -4.895 5.426 1.00 98.38 87 VAL A N 1
ATOM 722 C CA . VAL A 1 87 ? 0.588 -5.681 4.946 1.00 98.38 87 VAL A CA 1
ATOM 723 C C . VAL A 1 87 ? 0.877 -7.164 5.136 1.00 98.38 87 VAL A C 1
ATOM 725 O O . VAL A 1 87 ? 1.950 -7.635 4.762 1.00 98.38 87 VAL A O 1
ATOM 728 N N . SER A 1 88 ? -0.081 -7.902 5.695 1.00 98.19 88 SER A N 1
ATOM 729 C CA . SER A 1 88 ? -0.027 -9.359 5.812 1.00 98.19 88 SER A CA 1
ATOM 730 C C . SER A 1 88 ? -1.230 -10.012 5.142 1.00 98.19 88 SER A C 1
ATOM 732 O O . SER A 1 88 ? -2.357 -9.517 5.238 1.00 98.19 88 SER A O 1
ATOM 734 N N . TYR A 1 89 ? -0.993 -11.150 4.499 1.00 97.81 89 TYR A N 1
ATOM 735 C CA . TYR A 1 89 ? -1.998 -12.028 3.897 1.00 97.81 89 TYR A CA 1
ATOM 736 C C . TYR A 1 89 ? -2.166 -13.338 4.675 1.00 97.81 89 TYR A C 1
ATOM 738 O O . TYR A 1 89 ? -3.045 -14.132 4.346 1.00 97.81 89 TYR A O 1
ATOM 746 N N . VAL A 1 90 ? -1.327 -13.585 5.689 1.00 95.44 90 VAL A N 1
ATOM 747 C CA . VAL A 1 90 ? -1.301 -14.865 6.415 1.00 95.44 90 VAL A CA 1
ATOM 748 C C . VAL A 1 90 ? -1.4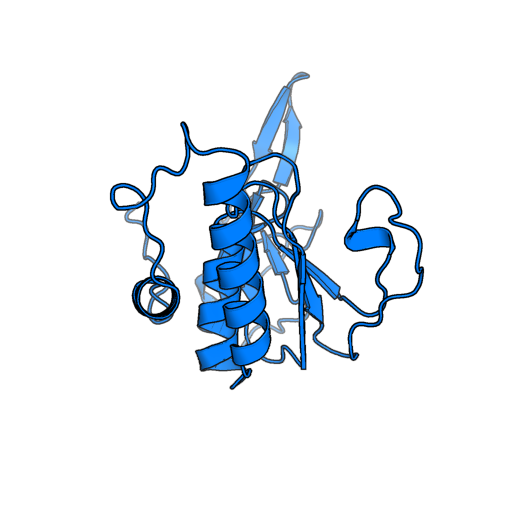26 -14.683 7.923 1.00 95.44 90 VAL A C 1
ATOM 750 O O . VAL A 1 90 ? -2.237 -15.358 8.553 1.00 95.44 90 VAL A O 1
ATOM 753 N N . ASN A 1 91 ? -0.643 -13.779 8.512 1.00 93.69 91 ASN A N 1
ATOM 754 C CA . ASN A 1 91 ? -0.483 -13.683 9.961 1.00 93.69 91 ASN A CA 1
ATOM 755 C C . ASN A 1 91 ? -0.999 -12.349 10.505 1.00 93.69 91 ASN A C 1
ATOM 757 O O . ASN A 1 91 ? -1.058 -11.340 9.808 1.00 93.69 91 ASN A O 1
ATOM 761 N N . ARG A 1 92 ? -1.310 -12.322 11.802 1.00 96.31 92 ARG A N 1
ATOM 762 C CA . ARG A 1 92 ? -1.373 -11.053 12.534 1.00 96.31 92 ARG A CA 1
ATOM 763 C C . ARG A 1 92 ? 0.032 -10.454 12.607 1.00 96.31 92 ARG A C 1
ATOM 765 O O . ARG A 1 92 ? 1.005 -11.180 12.811 1.00 96.31 92 ARG A O 1
ATOM 772 N N . ILE A 1 93 ? 0.132 -9.141 12.439 1.00 96.69 93 ILE A N 1
ATOM 773 C CA . ILE A 1 93 ? 1.400 -8.420 12.527 1.00 96.69 93 ILE A CA 1
ATOM 774 C C . ILE A 1 93 ? 1.667 -8.104 13.996 1.00 96.69 93 ILE A C 1
ATOM 776 O O . ILE A 1 93 ? 0.854 -7.489 14.684 1.00 96.69 93 ILE A O 1
ATOM 780 N N . GLU A 1 94 ? 2.845 -8.491 14.470 1.00 94.50 94 GLU A N 1
ATOM 781 C CA . GLU A 1 94 ? 3.241 -8.327 15.865 1.00 94.50 94 GLU A CA 1
ATOM 782 C C . GLU A 1 94 ? 4.430 -7.382 15.982 1.00 94.50 94 GLU A C 1
ATOM 784 O O . GLU A 1 94 ? 5.377 -7.454 15.197 1.00 94.50 94 GLU A O 1
ATOM 789 N N . LYS A 1 95 ? 4.410 -6.521 17.001 1.00 91.25 95 LYS A N 1
ATOM 790 C CA . LYS A 1 95 ? 5.563 -5.696 17.368 1.00 91.25 95 LYS A CA 1
ATOM 791 C C . LYS A 1 95 ? 6.496 -6.517 18.266 1.00 91.25 95 LYS A C 1
ATOM 793 O O . LYS A 1 95 ? 6.073 -6.971 19.323 1.00 91.25 95 LYS A O 1
ATOM 798 N N . ILE A 1 96 ? 7.747 -6.704 17.849 1.00 85.81 96 ILE A N 1
ATOM 799 C CA . ILE A 1 96 ? 8.723 -7.609 18.489 1.00 85.81 96 ILE A CA 1
ATOM 800 C C . ILE A 1 96 ? 9.720 -6.915 19.422 1.00 85.81 96 ILE A C 1
ATOM 802 O O . ILE A 1 96 ? 10.369 -7.592 20.213 1.00 85.81 96 ILE A O 1
ATOM 806 N N . GLN A 1 97 ? 9.855 -5.589 19.353 1.00 71.12 97 GLN A N 1
ATOM 807 C CA . GLN A 1 97 ? 10.745 -4.818 20.230 1.00 71.12 97 GLN A CA 1
ATOM 808 C C . GLN A 1 97 ? 10.040 -3.579 20.794 1.00 71.12 97 GLN A C 1
ATOM 810 O O . GLN A 1 97 ? 9.239 -2.934 20.108 1.00 71.12 97 GLN A O 1
ATOM 815 N N . SER A 1 98 ? 10.342 -3.244 22.053 1.00 57.94 98 SER A N 1
ATOM 816 C CA . SER A 1 98 ? 9.963 -1.974 22.686 1.00 57.94 98 SER A CA 1
ATOM 817 C C . SER A 1 98 ? 10.825 -0.814 22.178 1.00 57.94 98 SER A C 1
ATOM 819 O O . SER A 1 98 ? 10.298 0.282 21.990 1.00 57.94 98 SER A O 1
ATOM 821 N N . GLU A 1 99 ? 12.102 -1.071 21.883 1.00 56.12 99 GLU A N 1
ATOM 822 C CA . GLU A 1 99 ? 13.028 -0.110 21.281 1.00 56.12 99 GLU A CA 1
ATOM 823 C C . GLU A 1 99 ? 12.819 -0.000 19.763 1.00 56.12 99 GLU A C 1
ATOM 825 O O . GLU A 1 99 ? 12.609 -0.985 19.047 1.00 56.12 99 GLU A O 1
ATOM 830 N N . THR A 1 100 ? 12.825 1.234 19.263 1.00 59.25 100 THR A N 1
ATOM 831 C CA . THR A 1 100 ? 12.714 1.557 17.838 1.00 59.25 100 THR A CA 1
ATOM 832 C C . THR A 1 100 ? 13.973 1.110 17.101 1.00 59.25 100 THR A C 1
ATOM 834 O O . THR A 1 100 ? 14.973 1.824 17.082 1.00 59.25 100 THR A O 1
ATOM 837 N N . ALA A 1 101 ? 13.922 -0.060 16.465 1.00 64.12 101 ALA A N 1
ATOM 838 C CA . ALA A 1 101 ? 14.933 -0.464 15.500 1.00 64.12 101 ALA A CA 1
ATOM 839 C C . ALA A 1 101 ? 14.857 0.465 14.281 1.00 64.12 101 ALA A C 1
ATOM 841 O O . ALA A 1 101 ? 13.766 0.830 13.845 1.00 64.12 101 ALA A O 1
ATOM 842 N N . TRP A 1 102 ? 16.003 0.834 13.704 1.00 69.69 102 TRP A N 1
ATOM 843 C CA . TRP A 1 102 ? 16.034 1.522 12.415 1.00 69.69 102 TRP A CA 1
ATOM 844 C C . TRP A 1 102 ? 16.412 0.544 11.293 1.00 69.69 102 TRP A C 1
ATOM 846 O O . TRP A 1 102 ? 17.412 -0.178 11.403 1.00 69.69 102 TRP A O 1
ATOM 856 N N . PRO A 1 103 ? 15.665 0.512 10.179 1.00 75.62 103 PRO A N 1
ATOM 857 C CA . PRO A 1 103 ? 14.380 1.178 9.940 1.00 75.62 103 PRO A CA 1
ATOM 858 C C . PRO A 1 103 ? 13.218 0.580 10.758 1.00 75.62 103 PRO A C 1
ATOM 860 O O . PRO A 1 103 ? 13.219 -0.606 11.081 1.00 75.62 103 PRO A O 1
ATOM 863 N N . ILE A 1 104 ? 12.212 1.411 11.057 1.00 76.31 104 ILE A N 1
ATOM 864 C CA . ILE A 1 104 ? 11.136 1.152 12.039 1.00 76.31 104 ILE A CA 1
ATOM 865 C C . ILE A 1 104 ? 10.306 -0.117 11.792 1.00 76.31 104 ILE A C 1
ATOM 867 O O . ILE A 1 104 ? 9.779 -0.713 12.732 1.00 76.31 104 ILE A O 1
ATOM 871 N N . TYR A 1 105 ? 10.217 -0.578 10.544 1.00 77.88 105 TYR A N 1
ATOM 872 C CA . TYR A 1 105 ? 9.528 -1.822 10.199 1.00 77.88 105 TYR A CA 1
ATOM 873 C C . TYR A 1 105 ? 10.236 -3.071 10.752 1.00 77.88 105 TYR A C 1
ATOM 875 O O . TYR A 1 105 ? 9.593 -4.099 10.948 1.00 77.88 105 TYR A O 1
ATOM 883 N N . LYS A 1 106 ? 11.532 -2.986 11.093 1.00 84.25 106 LYS A N 1
ATOM 884 C CA . LYS A 1 106 ? 12.275 -4.076 11.749 1.00 84.25 106 LYS A CA 1
ATOM 885 C C . LYS A 1 106 ? 11.800 -4.368 13.172 1.00 84.25 106 LYS A C 1
ATOM 887 O O . LYS A 1 106 ? 12.080 -5.443 13.688 1.00 84.25 106 LYS A O 1
ATOM 892 N N . SER A 1 107 ? 11.059 -3.451 13.797 1.00 88.81 107 SER A N 1
ATOM 893 C CA . SER A 1 107 ? 10.407 -3.696 15.088 1.00 88.81 107 SER A CA 1
ATOM 894 C C . SER A 1 107 ? 9.122 -4.526 14.962 1.00 88.81 107 SER A C 1
ATOM 896 O O . SER A 1 107 ? 8.451 -4.734 15.973 1.00 88.81 107 SER A O 1
ATOM 898 N N . TYR A 1 108 ? 8.765 -5.000 13.763 1.00 92.81 108 TYR A N 1
ATOM 899 C CA . TYR A 1 108 ? 7.577 -5.811 13.503 1.00 92.81 108 TYR A CA 1
ATOM 900 C C . TYR A 1 108 ? 7.940 -7.140 12.828 1.00 92.81 108 TYR A C 1
ATOM 902 O O . TYR A 1 108 ? 8.948 -7.245 12.132 1.00 92.81 108 TYR A O 1
ATOM 910 N N . ARG A 1 109 ? 7.093 -8.156 13.011 1.00 93.62 109 ARG A N 1
ATOM 911 C CA . ARG A 1 109 ? 7.146 -9.439 12.291 1.00 93.62 109 ARG A CA 1
ATOM 912 C C . ARG A 1 109 ? 5.767 -9.828 11.765 1.00 93.62 109 ARG A C 1
ATOM 914 O O . ARG A 1 109 ? 4.756 -9.305 12.227 1.00 93.62 109 ARG A O 1
ATOM 921 N N . GLY A 1 110 ? 5.738 -10.790 10.846 1.00 94.62 110 GLY A N 1
ATOM 922 C CA . GLY A 1 110 ? 4.492 -11.385 10.348 1.00 94.62 110 GLY A CA 1
ATOM 923 C C . GLY A 1 110 ? 3.814 -10.612 9.214 1.00 94.62 110 GLY A C 1
ATOM 924 O O . GLY A 1 110 ? 2.682 -10.940 8.868 1.00 94.62 110 GLY A O 1
ATOM 925 N N . TYR A 1 111 ? 4.485 -9.613 8.634 1.00 96.06 111 TYR A N 1
ATOM 926 C CA . TYR A 1 111 ? 4.053 -8.951 7.401 1.00 96.06 111 TYR A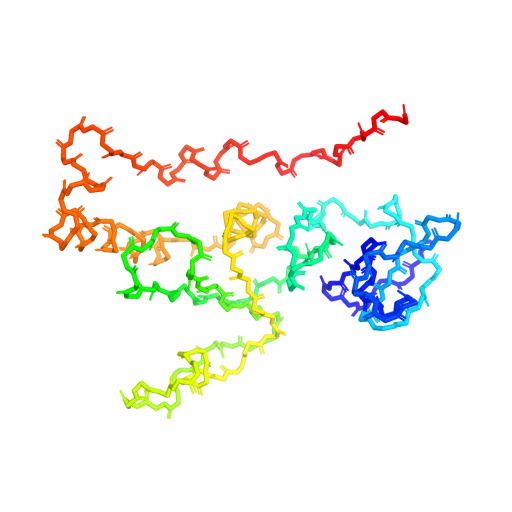 CA 1
ATOM 927 C C . TYR A 1 111 ? 4.714 -9.597 6.177 1.00 96.06 111 TYR A C 1
ATOM 929 O O . TYR A 1 111 ? 5.805 -10.159 6.280 1.00 96.06 111 TYR A O 1
ATOM 937 N N . ASP A 1 112 ? 4.046 -9.498 5.031 1.00 96.25 112 ASP A N 1
ATOM 938 C CA . ASP A 1 112 ? 4.507 -10.014 3.740 1.00 96.25 112 ASP A CA 1
ATOM 939 C C . ASP A 1 112 ? 5.057 -8.898 2.841 1.00 96.25 112 ASP A C 1
ATOM 941 O O . ASP A 1 112 ? 5.983 -9.131 2.069 1.00 96.25 112 ASP A O 1
ATOM 945 N N . GLU A 1 113 ? 4.491 -7.689 2.934 1.00 96.38 113 GLU A N 1
ATOM 946 C CA . GLU A 1 113 ? 4.810 -6.567 2.044 1.00 96.38 113 GLU A CA 1
ATOM 947 C C . GLU A 1 113 ? 4.890 -5.235 2.813 1.00 96.38 113 GLU A C 1
ATOM 949 O O . GLU A 1 113 ? 4.187 -5.015 3.807 1.00 96.38 113 GLU A O 1
ATOM 954 N N . GLU A 1 114 ? 5.729 -4.327 2.312 1.00 95.12 114 GLU A N 1
ATOM 955 C CA . GLU A 1 114 ? 5.907 -2.955 2.799 1.00 95.12 114 GLU A CA 1
ATOM 956 C C . GLU A 1 114 ? 5.461 -1.960 1.722 1.00 95.12 114 GLU A C 1
ATOM 958 O O . GLU A 1 114 ? 5.883 -2.031 0.564 1.00 95.12 114 GLU A O 1
ATOM 963 N N . VAL A 1 115 ? 4.626 -0.996 2.104 1.00 96.38 115 VAL A N 1
ATOM 964 C CA . VAL A 1 115 ? 4.066 0.002 1.188 1.00 96.38 115 VAL A CA 1
ATOM 965 C C . VAL A 1 115 ? 4.332 1.398 1.735 1.00 96.38 115 VAL A C 1
ATOM 967 O O . VAL A 1 115 ? 4.066 1.668 2.900 1.00 96.38 115 VAL A O 1
ATOM 970 N N . SER A 1 116 ? 4.828 2.301 0.892 1.00 93.69 116 SER A N 1
ATOM 971 C CA . SER A 1 116 ? 5.163 3.678 1.278 1.00 93.69 116 SER A CA 1
ATOM 972 C C . SER A 1 116 ? 4.572 4.693 0.310 1.00 93.69 116 SER A C 1
ATOM 974 O O . SER A 1 116 ? 4.254 4.363 -0.836 1.00 93.69 116 SER A O 1
ATOM 976 N N . GLY A 1 117 ? 4.468 5.948 0.743 1.00 91.62 117 GLY A N 1
ATOM 977 C CA . GLY A 1 117 ? 3.968 7.030 -0.098 1.00 91.62 117 GLY A CA 1
ATOM 978 C C . GLY A 1 117 ? 2.467 6.934 -0.366 1.00 91.62 117 GLY A C 1
ATOM 979 O O . GLY A 1 117 ? 1.705 6.325 0.384 1.00 91.62 117 GLY A O 1
ATOM 980 N N . GLY A 1 118 ? 2.037 7.529 -1.482 1.00 92.38 118 GLY A N 1
ATOM 981 C CA . GLY A 1 118 ? 0.630 7.531 -1.903 1.00 92.38 118 GLY A CA 1
ATOM 982 C C . GLY A 1 118 ? 0.029 6.132 -2.086 1.00 92.38 118 GLY A C 1
ATOM 983 O O . GLY A 1 118 ? -1.166 5.956 -1.854 1.00 92.38 118 GLY A O 1
ATOM 984 N N . ALA A 1 119 ? 0.861 5.124 -2.379 1.00 95.88 119 ALA A N 1
ATOM 985 C CA . ALA A 1 119 ? 0.436 3.732 -2.514 1.00 95.88 119 ALA A CA 1
ATOM 986 C C . ALA A 1 119 ? -0.232 3.175 -1.246 1.00 95.88 119 ALA A C 1
ATOM 988 O O . ALA A 1 119 ? -1.035 2.246 -1.337 1.00 95.88 119 ALA A O 1
ATOM 989 N N . ILE A 1 120 ? 0.036 3.763 -0.072 1.00 97.88 120 ILE A N 1
ATOM 990 C CA . ILE A 1 120 ? -0.674 3.446 1.172 1.00 97.88 120 ILE A CA 1
ATOM 991 C C . ILE A 1 120 ? -2.182 3.624 0.970 1.00 97.88 120 ILE A C 1
ATOM 993 O O . ILE A 1 120 ? -2.942 2.696 1.233 1.00 97.88 120 ILE A O 1
ATOM 997 N N . LEU A 1 121 ? -2.627 4.766 0.438 1.00 97.50 121 LEU A N 1
ATOM 998 C CA . LEU A 1 121 ? -4.052 5.043 0.223 1.00 97.50 121 LEU A CA 1
ATOM 999 C C . LEU A 1 121 ? -4.674 4.058 -0.771 1.00 97.50 121 LEU A C 1
ATOM 1001 O O . LEU A 1 121 ? -5.775 3.559 -0.534 1.00 97.50 121 LEU A O 1
ATOM 1005 N N . THR A 1 122 ? -3.937 3.712 -1.828 1.00 97.00 122 THR A N 1
ATOM 1006 C CA . THR A 1 122 ? -4.347 2.712 -2.821 1.00 97.00 122 THR A CA 1
ATOM 1007 C C . THR A 1 122 ? -4.618 1.349 -2.187 1.00 97.00 122 THR A C 1
ATOM 1009 O O . THR A 1 122 ? -5.645 0.719 -2.465 1.00 97.00 122 THR A O 1
ATOM 1012 N N . ILE A 1 123 ? -3.738 0.902 -1.289 1.00 98.06 123 ILE A N 1
ATOM 1013 C CA . ILE A 1 123 ? -3.903 -0.371 -0.582 1.00 98.06 123 ILE A CA 1
ATOM 1014 C C . ILE A 1 123 ? -5.030 -0.304 0.443 1.00 98.06 123 ILE A C 1
ATOM 1016 O O . ILE A 1 123 ? -5.834 -1.231 0.490 1.00 98.06 123 ILE A O 1
ATOM 1020 N N . LEU A 1 124 ? -5.157 0.780 1.212 1.00 98.25 124 LEU A N 1
ATOM 1021 C CA . LEU A 1 124 ? -6.251 0.935 2.176 1.00 98.25 124 LEU A CA 1
ATOM 1022 C C . LEU A 1 124 ? -7.621 0.911 1.477 1.00 98.25 124 LEU A C 1
ATOM 1024 O O . LEU A 1 124 ? -8.528 0.203 1.921 1.00 98.25 124 LEU A O 1
ATOM 1028 N N . ALA A 1 125 ? -7.763 1.618 0.352 1.00 97.44 125 ALA A N 1
ATOM 1029 C CA . ALA A 1 125 ? -8.994 1.630 -0.434 1.00 97.44 125 ALA A CA 1
ATOM 1030 C C . ALA A 1 125 ? -9.327 0.242 -0.996 1.00 97.44 125 ALA A C 1
ATOM 1032 O O . ALA A 1 125 ? -10.463 -0.229 -0.885 1.00 97.44 125 ALA A O 1
ATOM 1033 N N . GLY A 1 126 ? -8.329 -0.451 -1.549 1.00 97.38 126 GLY A N 1
ATOM 1034 C CA . GLY A 1 126 ? -8.501 -1.817 -2.027 1.00 97.38 126 GLY A CA 1
ATOM 1035 C C . GLY A 1 126 ? -8.826 -2.804 -0.903 1.00 97.38 126 GLY A C 1
ATOM 1036 O O . GLY A 1 126 ? -9.737 -3.608 -1.060 1.00 97.38 126 GLY A O 1
ATOM 1037 N N . ALA A 1 127 ? -8.159 -2.721 0.250 1.00 98.00 127 ALA A N 1
ATOM 1038 C CA . ALA A 1 127 ? -8.391 -3.602 1.394 1.00 98.00 127 ALA A CA 1
ATOM 1039 C C . ALA A 1 127 ? -9.809 -3.439 1.961 1.00 98.00 127 ALA A C 1
ATOM 1041 O O . ALA A 1 127 ? -10.469 -4.434 2.272 1.00 98.00 127 ALA A O 1
ATOM 1042 N N . LYS A 1 128 ? -10.319 -2.200 2.027 1.00 97.19 128 LYS A N 1
ATOM 1043 C CA . LYS A 1 128 ? -11.717 -1.918 2.392 1.00 97.19 128 LYS A CA 1
ATOM 1044 C C . LYS A 1 128 ? -12.691 -2.602 1.432 1.00 97.19 128 LYS A C 1
ATOM 1046 O O . LYS A 1 128 ? -13.636 -3.236 1.887 1.00 97.19 128 LYS A O 1
ATOM 1051 N N . LYS A 1 129 ? -12.455 -2.502 0.117 1.00 96.44 129 LYS A N 1
ATOM 1052 C CA . LYS A 1 129 ? -13.360 -3.048 -0.908 1.00 96.44 129 LYS A CA 1
ATOM 1053 C C . LYS A 1 129 ? -13.263 -4.571 -1.063 1.00 96.44 129 LYS A C 1
ATOM 1055 O O . LYS A 1 129 ? -14.287 -5.237 -1.131 1.00 96.44 129 LYS A O 1
ATOM 1060 N N . TYR A 1 130 ? -12.053 -5.116 -1.151 1.00 97.19 130 TYR A N 1
ATOM 1061 C CA . TYR A 1 130 ? -11.801 -6.497 -1.584 1.00 97.19 130 TYR A CA 1
ATOM 1062 C C . TYR A 1 130 ? -11.430 -7.458 -0.452 1.00 97.19 130 TYR A C 1
ATOM 1064 O O . TYR A 1 130 ? -11.439 -8.667 -0.671 1.00 97.19 130 TYR A O 1
ATOM 1072 N N . SER A 1 131 ? -11.121 -6.944 0.742 1.00 97.06 131 SER A N 1
ATOM 1073 C CA . SER A 1 131 ? -10.865 -7.757 1.942 1.00 97.06 131 SER A CA 1
ATOM 1074 C C . SER A 1 131 ? -11.814 -7.435 3.101 1.00 97.06 131 SER A C 1
ATOM 1076 O O . SER A 1 131 ? -11.671 -8.013 4.173 1.00 97.06 131 SER A O 1
ATOM 1078 N N . ASN A 1 132 ? -12.777 -6.519 2.911 1.00 96.31 132 ASN A N 1
ATOM 1079 C CA . ASN A 1 132 ? -13.674 -6.021 3.964 1.00 96.31 132 ASN A CA 1
ATOM 1080 C C . ASN A 1 132 ? -12.913 -5.587 5.236 1.00 96.31 132 ASN A C 1
ATOM 1082 O O . ASN A 1 132 ? -13.359 -5.797 6.367 1.00 96.31 132 ASN A O 1
ATOM 1086 N N . TYR A 1 133 ? -11.712 -5.031 5.053 1.00 97.75 133 TYR A N 1
ATOM 1087 C CA . TYR A 1 133 ? -10.821 -4.723 6.161 1.00 97.75 133 TYR A CA 1
ATOM 1088 C C . TYR A 1 133 ? -11.309 -3.494 6.938 1.00 97.75 133 TYR A C 1
ATOM 1090 O O . TYR A 1 133 ? -11.642 -2.458 6.357 1.00 97.75 133 TYR A O 1
ATOM 1098 N N . ASN A 1 134 ? -11.300 -3.574 8.271 1.00 97.44 134 ASN A N 1
ATOM 1099 C CA . ASN A 1 134 ? -11.696 -2.462 9.132 1.00 97.44 134 ASN A CA 1
ATOM 1100 C C . ASN A 1 134 ? -10.558 -1.440 9.294 1.00 97.44 134 ASN A C 1
ATOM 1102 O O . ASN A 1 134 ? -9.589 -1.665 10.017 1.00 97.44 134 ASN A O 1
ATOM 1106 N N . LEU A 1 135 ? -10.717 -0.268 8.677 1.00 98.00 135 LEU A N 1
ATOM 1107 C CA . LEU A 1 135 ? -9.706 0.793 8.681 1.00 98.00 135 LEU A CA 1
ATOM 1108 C C . LEU A 1 135 ? -9.739 1.716 9.911 1.00 98.00 135 LEU A C 1
ATOM 1110 O O . LEU A 1 135 ? -8.911 2.621 9.996 1.00 98.00 135 LEU A O 1
ATOM 1114 N N . LYS A 1 136 ? -10.643 1.517 10.882 1.00 97.81 136 LYS A N 1
ATOM 1115 C CA . LYS A 1 136 ? -10.838 2.448 12.014 1.00 97.81 136 LYS A CA 1
ATOM 1116 C C . LYS A 1 136 ? -9.549 2.730 12.794 1.00 97.81 136 LYS A C 1
ATOM 1118 O O . LYS A 1 136 ? -9.276 3.878 13.137 1.00 97.81 136 LYS A O 1
ATOM 1123 N N . ALA A 1 137 ? -8.754 1.696 13.066 1.00 97.00 137 ALA A N 1
ATOM 1124 C CA . ALA A 1 137 ? -7.498 1.842 13.803 1.00 97.00 137 ALA A CA 1
ATOM 1125 C C . ALA A 1 137 ? -6.439 2.619 13.001 1.00 97.00 137 ALA A C 1
ATOM 1127 O O . ALA A 1 137 ? -5.738 3.462 13.560 1.00 97.00 137 ALA A O 1
ATOM 1128 N N . ILE A 1 138 ? -6.359 2.373 11.689 1.00 98.06 138 ILE A N 1
ATOM 1129 C CA . ILE A 1 138 ? -5.432 3.068 10.788 1.00 98.06 138 ILE A CA 1
ATOM 1130 C C . ILE A 1 138 ? -5.830 4.538 10.657 1.00 98.06 138 ILE A C 1
ATOM 1132 O O . ILE A 1 138 ? -4.982 5.404 10.861 1.00 98.06 138 ILE A O 1
ATOM 1136 N N . LYS A 1 139 ? -7.120 4.821 10.431 1.00 98.00 139 LYS A N 1
ATOM 1137 C CA . LYS A 1 139 ? -7.665 6.184 10.381 1.00 98.00 139 LYS A CA 1
ATOM 1138 C C . LYS A 1 139 ? -7.275 6.983 11.626 1.00 98.00 139 LYS A C 1
ATOM 1140 O O . LYS A 1 139 ? -6.637 8.023 11.504 1.00 98.00 139 LYS A O 1
ATOM 1145 N N . LYS A 1 140 ? -7.536 6.437 12.821 1.00 97.75 140 LYS A N 1
ATOM 1146 C CA . LYS A 1 140 ? -7.172 7.083 14.095 1.00 97.75 140 LYS A CA 1
ATOM 1147 C C . LYS A 1 140 ? -5.672 7.391 14.192 1.00 97.75 140 LYS A C 1
ATOM 1149 O O . LYS A 1 140 ? -5.275 8.421 14.740 1.00 97.75 140 LYS A O 1
ATOM 1154 N N . LYS A 1 141 ? -4.818 6.500 13.680 1.00 96.62 141 LYS A N 1
ATOM 1155 C CA . LYS A 1 141 ? -3.362 6.685 13.702 1.00 96.62 141 LYS A CA 1
ATOM 1156 C C . LYS A 1 141 ? -2.902 7.771 12.726 1.00 96.62 141 LYS A C 1
ATOM 1158 O O . LYS A 1 141 ? -2.046 8.570 13.094 1.00 96.62 141 LYS A O 1
ATOM 1163 N N . MET A 1 142 ? -3.499 7.842 11.538 1.00 96.81 142 MET A N 1
ATOM 1164 C CA . MET A 1 142 ? -3.247 8.913 10.567 1.00 96.81 142 MET A CA 1
ATOM 1165 C C . MET A 1 142 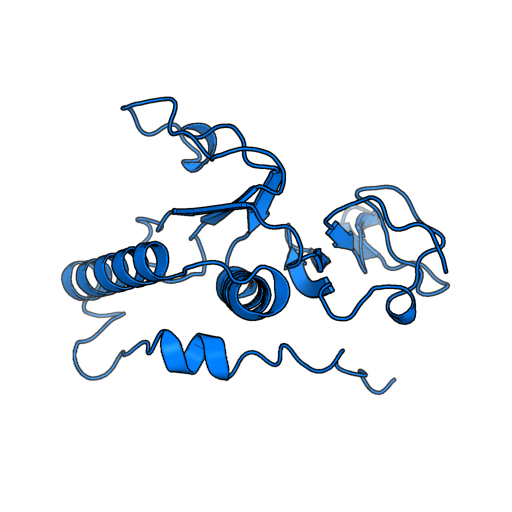? -3.712 10.275 11.097 1.00 96.81 142 MET A C 1
ATOM 1167 O O . MET A 1 142 ? -2.967 11.244 11.018 1.00 96.81 142 MET A O 1
ATOM 1171 N N . GLU A 1 143 ? -4.885 10.348 11.729 1.00 95.44 143 GLU A N 1
ATOM 1172 C CA . GLU A 1 143 ? -5.384 11.572 12.382 1.00 95.44 143 GLU A CA 1
ATOM 1173 C C . GLU A 1 143 ? -4.450 12.053 13.506 1.00 95.44 143 GLU A C 1
ATOM 1175 O O . GLU A 1 143 ? -4.177 13.249 13.639 1.00 95.44 143 GLU A O 1
ATOM 1180 N N . SER A 1 144 ? -3.906 11.113 14.286 1.00 95.50 144 SER A N 1
ATOM 1181 C CA . SER A 1 144 ? -2.921 11.419 15.331 1.00 95.50 144 SER A CA 1
ATOM 1182 C C . SER A 1 144 ? -1.618 11.970 14.740 1.00 95.50 144 SER A C 1
ATOM 1184 O O . SER A 1 144 ? -1.071 12.939 15.264 1.00 95.50 144 SER A O 1
ATOM 1186 N N . GLN A 1 145 ? -1.136 11.398 13.631 1.00 94.88 145 GLN A N 1
ATOM 1187 C CA . GLN A 1 145 ? 0.042 11.912 12.924 1.00 94.88 145 GLN A CA 1
ATOM 1188 C C . GLN A 1 145 ? -0.205 13.313 12.367 1.00 94.88 145 GLN A C 1
ATOM 1190 O O . GLN A 1 145 ? 0.657 14.171 12.504 1.00 94.88 145 GLN A O 1
ATOM 1195 N N . ILE A 1 146 ? -1.373 13.562 11.775 1.00 93.69 146 ILE A N 1
ATOM 1196 C CA . ILE A 1 146 ? -1.744 14.883 11.256 1.00 93.69 146 ILE A CA 1
ATOM 1197 C C . ILE A 1 146 ? -1.685 15.934 12.363 1.00 93.69 146 ILE A C 1
ATOM 1199 O O . ILE A 1 146 ? -1.083 16.988 12.179 1.00 93.69 146 ILE A O 1
ATOM 1203 N N . SER A 1 147 ? -2.256 15.627 13.529 1.00 93.94 147 SER A N 1
ATOM 1204 C CA . SER A 1 147 ? -2.220 16.536 14.679 1.00 93.94 147 SER A CA 1
ATOM 1205 C C . SER A 1 147 ? -0.785 16.811 15.137 1.00 93.94 147 SER A C 1
ATOM 1207 O O . SER A 1 147 ? -0.427 17.959 15.381 1.00 93.94 147 SER A O 1
ATOM 1209 N N . TRP A 1 148 ? 0.058 15.776 15.181 1.00 94.94 148 TRP A N 1
ATOM 1210 C CA . TRP A 1 148 ? 1.476 15.917 15.507 1.00 94.94 148 TRP A CA 1
ATOM 1211 C C . TRP A 1 148 ? 2.250 16.749 14.469 1.00 94.94 148 TRP A C 1
ATOM 1213 O O . TRP A 1 148 ? 3.065 17.587 14.846 1.00 94.94 148 TRP A O 1
ATOM 1223 N N . LEU A 1 149 ? 1.975 16.571 13.172 1.00 94.88 149 LEU A N 1
ATOM 1224 C CA . LEU A 1 149 ? 2.594 17.351 12.096 1.00 94.88 149 LEU A CA 1
ATOM 1225 C C . LEU A 1 149 ? 2.214 18.832 12.183 1.00 94.88 149 LEU A C 1
ATOM 1227 O O . LEU A 1 149 ? 3.094 19.679 12.094 1.00 94.88 149 LEU A O 1
ATOM 1231 N N . MET A 1 150 ? 0.940 19.147 12.429 1.00 93.75 150 MET A N 1
ATOM 1232 C CA . MET A 1 150 ? 0.489 20.531 12.627 1.00 93.75 150 MET A CA 1
ATOM 1233 C C . MET A 1 150 ? 1.145 21.196 13.846 1.00 93.75 150 MET A C 1
ATOM 1235 O O . MET A 1 150 ? 1.382 22.401 13.831 1.00 93.75 150 MET A O 1
ATOM 1239 N N . GLU A 1 151 ? 1.438 20.430 14.902 1.00 93.81 151 GLU A N 1
ATOM 1240 C CA . GLU A 1 151 ? 2.125 20.935 16.096 1.00 93.81 151 GLU A CA 1
ATOM 1241 C C . GLU A 1 151 ? 3.627 21.158 15.852 1.00 93.81 151 GLU A C 1
ATOM 1243 O O . GLU A 1 151 ? 4.173 22.185 16.250 1.00 93.81 151 GLU A O 1
ATOM 1248 N N . LYS A 1 152 ? 4.312 20.191 15.227 1.00 95.00 152 LYS A N 1
ATOM 1249 C CA . LYS A 1 152 ? 5.779 20.201 15.085 1.00 95.00 152 LYS A CA 1
ATOM 1250 C C . LYS A 1 152 ? 6.288 20.933 13.848 1.00 95.00 152 LYS A C 1
ATOM 1252 O O . LYS A 1 152 ? 7.402 21.445 13.878 1.00 95.00 152 LYS A O 1
ATOM 1257 N N . PHE A 1 153 ? 5.482 20.990 12.795 1.00 93.25 153 PHE A N 1
ATOM 1258 C CA . PHE A 1 153 ? 5.818 21.567 11.493 1.00 93.25 153 PHE A CA 1
ATOM 1259 C C . PHE A 1 153 ? 4.726 22.565 11.061 1.00 93.25 153 PHE A C 1
ATOM 1261 O O . PHE A 1 153 ? 4.072 22.384 10.032 1.00 93.25 153 PHE A O 1
ATOM 1268 N N . PRO A 1 154 ? 4.456 23.614 11.863 1.00 91.94 154 PRO A N 1
ATOM 1269 C CA . PRO A 1 154 ? 3.334 24.526 11.627 1.00 91.94 154 PRO A CA 1
ATOM 1270 C C . PRO A 1 154 ? 3.496 25.393 10.370 1.00 91.94 154 PRO A C 1
ATOM 1272 O O . PRO A 1 154 ? 2.504 25.932 9.880 1.00 91.94 154 PRO A O 1
ATOM 1275 N N . ASN A 1 155 ? 4.720 25.534 9.849 1.00 91.19 155 ASN A N 1
ATOM 1276 C CA . ASN A 1 155 ? 4.989 26.266 8.610 1.00 91.19 155 ASN A CA 1
ATOM 1277 C C . ASN A 1 155 ? 4.569 25.450 7.380 1.00 91.19 155 ASN A C 1
ATOM 1279 O O . ASN A 1 155 ? 4.108 26.012 6.391 1.00 91.19 155 ASN A O 1
ATOM 1283 N N . GLU A 1 156 ? 4.714 24.128 7.451 1.00 89.81 156 GLU A N 1
ATOM 1284 C CA . GLU A 1 156 ? 4.363 23.187 6.392 1.00 89.81 156 GLU A CA 1
ATOM 1285 C C . GLU A 1 156 ? 2.899 22.731 6.489 1.00 89.81 156 GLU A C 1
ATOM 1287 O O . GLU A 1 156 ? 2.235 22.550 5.469 1.00 89.81 156 GLU A O 1
ATOM 1292 N N . TYR A 1 157 ? 2.380 22.569 7.710 1.00 90.88 157 TYR A N 1
ATOM 1293 C CA . TYR A 1 157 ? 1.038 22.049 7.996 1.00 90.88 157 TYR A CA 1
ATOM 1294 C C . TYR A 1 157 ? 0.225 23.058 8.804 1.00 90.88 157 TYR A C 1
ATOM 1296 O O . TYR A 1 157 ? -0.195 22.809 9.937 1.00 90.88 157 TYR A O 1
ATOM 1304 N N . LYS A 1 158 ? 0.001 24.235 8.222 1.00 86.56 158 LYS A N 1
ATOM 1305 C CA . LYS A 1 158 ? -0.708 25.314 8.903 1.00 86.56 158 LYS A CA 1
ATOM 1306 C C . LYS A 1 158 ? -2.179 24.964 9.134 1.00 86.56 158 LYS A C 1
ATOM 1308 O O . LYS A 1 158 ? -2.922 24.615 8.212 1.00 86.56 158 LYS A O 1
ATOM 1313 N N . LYS A 1 159 ? -2.620 25.089 10.388 1.00 78.38 159 LYS A N 1
ATOM 1314 C CA . LYS A 1 159 ? -4.007 24.824 10.791 1.00 78.38 159 LYS A CA 1
ATOM 1315 C C . LYS A 1 159 ? -4.974 25.724 10.014 1.00 78.38 159 LYS A C 1
ATOM 1317 O O . LYS A 1 159 ? -4.828 26.941 10.024 1.00 78.38 159 LYS A O 1
ATOM 1322 N N . GLY A 1 160 ? -5.975 25.115 9.380 1.00 79.19 160 GLY A N 1
ATOM 1323 C CA . GLY A 1 160 ? -6.978 25.810 8.563 1.00 79.19 160 GLY A CA 1
ATOM 1324 C C . GLY A 1 160 ? -6.594 25.978 7.090 1.00 79.19 160 GLY A C 1
ATOM 1325 O O . GLY A 1 160 ? -7.480 26.205 6.275 1.00 79.19 160 GLY A O 1
ATOM 1326 N N . GLU A 1 161 ? -5.319 25.803 6.735 1.00 82.75 161 GLU A N 1
ATOM 1327 C CA . GLU A 1 161 ? -4.845 25.830 5.342 1.00 82.75 161 GLU A CA 1
ATOM 1328 C C . GLU A 1 161 ? -4.535 24.425 4.828 1.00 82.75 161 GLU A C 1
ATOM 1330 O O . GLU A 1 161 ? -4.832 24.096 3.681 1.00 82.75 161 GLU A O 1
ATOM 1335 N N . TRP A 1 162 ? -3.990 23.569 5.695 1.00 87.88 162 TRP A N 1
ATOM 1336 C CA . TRP A 1 162 ? -3.758 22.169 5.387 1.00 87.88 162 TRP A CA 1
ATOM 1337 C C . TRP A 1 162 ? -4.803 21.282 6.063 1.00 87.88 162 TRP A C 1
ATOM 1339 O O . TRP A 1 162 ? -5.026 21.353 7.275 1.00 87.88 162 TRP A O 1
ATOM 1349 N N . HIS A 1 163 ? -5.442 20.423 5.273 1.00 85.69 163 HIS A N 1
ATOM 1350 C CA . HIS A 1 163 ? -6.410 19.443 5.744 1.00 85.69 163 HIS A CA 1
ATOM 1351 C C . HIS A 1 163 ? -6.299 18.163 4.919 1.00 85.69 163 HIS A C 1
ATOM 1353 O O . HIS A 1 163 ? -6.142 18.207 3.700 1.00 85.69 163 HIS A O 1
ATOM 1359 N N . PHE A 1 164 ? -6.427 17.025 5.593 1.00 91.44 164 PHE A N 1
ATOM 1360 C CA . PHE A 1 164 ? -6.542 15.725 4.956 1.00 91.44 164 PHE A CA 1
ATOM 1361 C C . PHE A 1 164 ? -7.817 15.042 5.443 1.00 91.44 164 PHE A C 1
ATOM 1363 O O . PHE A 1 164 ? -7.966 14.764 6.635 1.00 91.44 164 PHE A O 1
ATOM 1370 N N . ASP A 1 165 ? -8.715 14.758 4.504 1.00 93.62 165 ASP A N 1
ATOM 1371 C CA . ASP A 1 165 ? -9.922 13.978 4.743 1.00 93.62 165 ASP A CA 1
ATOM 1372 C C . ASP A 1 165 ? -9.654 12.525 4.343 1.00 93.62 165 ASP A C 1
ATOM 1374 O O . ASP A 1 165 ? -9.536 12.195 3.161 1.00 93.62 165 ASP A O 1
ATOM 1378 N N . PHE A 1 166 ? -9.550 11.654 5.348 1.00 95.00 166 PHE A N 1
ATOM 1379 C CA . PHE A 1 166 ? -9.286 10.234 5.142 1.00 95.00 166 PHE A CA 1
ATOM 1380 C C . PHE A 1 166 ? -10.379 9.549 4.316 1.00 95.00 166 PHE A C 1
ATOM 1382 O O . PHE A 1 166 ? -10.070 8.771 3.416 1.00 95.00 166 PHE A O 1
ATOM 1389 N N . ASP A 1 167 ? -11.653 9.805 4.614 1.00 94.06 167 ASP A N 1
ATOM 1390 C CA . ASP A 1 167 ? -12.748 9.086 3.964 1.00 94.06 167 ASP A CA 1
ATOM 1391 C C . ASP A 1 167 ? -12.893 9.526 2.509 1.00 94.06 167 ASP A C 1
ATOM 1393 O O . ASP A 1 167 ? -13.054 8.676 1.629 1.00 94.06 167 ASP A O 1
ATOM 1397 N N . LYS A 1 168 ? -12.740 10.830 2.248 1.00 94.38 168 LYS A N 1
ATOM 1398 C CA . LYS A 1 168 ? -12.681 11.375 0.891 1.00 94.38 168 LYS A CA 1
ATOM 1399 C C . LYS A 1 168 ? -11.491 10.814 0.116 1.00 94.38 168 LYS A C 1
ATOM 1401 O O . LYS A 1 168 ? -11.690 10.296 -0.978 1.00 94.38 168 LYS A O 1
ATOM 1406 N N . ALA A 1 169 ? -10.289 10.825 0.696 1.00 93.31 169 ALA A N 1
ATOM 1407 C CA . ALA A 1 169 ? -9.090 10.308 0.036 1.00 93.31 169 ALA A CA 1
ATOM 1408 C C . ALA A 1 169 ? -9.233 8.827 -0.349 1.00 93.31 169 ALA A C 1
ATOM 1410 O O . ALA A 1 169 ? -8.850 8.430 -1.445 1.00 93.31 169 ALA A O 1
ATOM 1411 N N . ILE A 1 170 ? -9.826 8.004 0.521 1.00 93.88 170 ILE A N 1
ATOM 1412 C CA . ILE A 1 170 ? -10.091 6.589 0.229 1.00 93.88 170 ILE A CA 1
ATOM 1413 C C . ILE A 1 170 ? -11.188 6.414 -0.830 1.00 93.88 170 ILE A C 1
ATOM 1415 O O . ILE A 1 170 ? -11.093 5.501 -1.649 1.00 93.88 170 ILE A O 1
ATOM 1419 N N . ALA A 1 171 ? -12.224 7.257 -0.824 1.00 90.44 171 ALA A N 1
ATOM 1420 C CA . ALA A 1 171 ? -13.317 7.195 -1.793 1.00 90.44 171 ALA A CA 1
ATOM 1421 C C . ALA A 1 171 ? -12.900 7.648 -3.204 1.00 90.44 171 ALA A C 1
ATOM 1423 O O . ALA A 1 171 ? -13.398 7.105 -4.189 1.00 90.44 171 ALA A O 1
ATOM 1424 N N . GLU A 1 172 ? -11.987 8.616 -3.306 1.00 89.69 172 GLU A N 1
ATOM 1425 C CA . GLU A 1 172 ? -11.482 9.150 -4.577 1.00 89.69 172 GLU A CA 1
ATOM 1426 C C . GLU A 1 172 ? -10.499 8.205 -5.282 1.00 89.69 172 GLU A C 1
ATOM 1428 O O . GLU A 1 172 ? -10.339 8.280 -6.504 1.00 89.69 172 GLU A O 1
ATOM 1433 N N . ILE A 1 173 ? -9.869 7.273 -4.554 1.00 87.38 173 ILE A N 1
ATOM 1434 C CA . ILE A 1 173 ? -9.064 6.220 -5.177 1.00 87.38 173 ILE A CA 1
ATOM 1435 C C . ILE A 1 173 ? -9.986 5.348 -6.031 1.00 87.38 173 ILE A C 1
ATOM 1437 O O . ILE A 1 173 ? -10.826 4.595 -5.529 1.00 87.38 173 ILE A O 1
ATOM 1441 N N . ASN A 1 174 ? -9.776 5.394 -7.348 1.00 70.94 174 ASN A N 1
ATOM 1442 C CA . ASN A 1 174 ? -10.502 4.549 -8.282 1.00 70.94 174 ASN A CA 1
ATOM 1443 C C . ASN A 1 174 ? -10.111 3.075 -8.091 1.00 70.94 174 ASN A C 1
ATOM 1445 O O . ASN A 1 174 ? -9.199 2.536 -8.715 1.00 70.94 174 ASN A O 1
ATOM 1449 N N . VAL A 1 175 ? -10.856 2.387 -7.233 1.00 63.94 175 VAL A N 1
ATOM 1450 C CA . VAL A 1 175 ? -10.755 0.942 -7.027 1.00 63.94 175 VAL A CA 1
ATOM 1451 C C . VAL A 1 175 ? -11.515 0.139 -8.091 1.00 63.94 175 VAL A C 1
ATOM 1453 O O . VAL A 1 175 ? -11.566 -1.087 -7.979 1.00 63.94 175 VAL A O 1
ATOM 1456 N N . GLY A 1 176 ? -12.115 0.779 -9.099 1.00 47.28 176 GLY A N 1
ATOM 1457 C CA . GLY A 1 176 ? -13.004 0.154 -10.084 1.00 47.28 176 GLY A CA 1
ATOM 1458 C C . GLY A 1 176 ? -12.378 -0.161 -11.440 1.00 47.28 176 GLY A C 1
ATOM 1459 O O . GLY A 1 176 ? -12.715 -1.185 -12.012 1.00 47.28 176 GLY A O 1
ATOM 1460 N N . ASN A 1 177 ? -11.439 0.642 -11.946 1.00 45.94 177 ASN A N 1
ATOM 1461 C CA . ASN A 1 177 ? -10.946 0.464 -13.315 1.00 45.94 177 ASN A CA 1
ATOM 1462 C C . ASN A 1 177 ? -9.421 0.392 -13.365 1.00 45.94 177 ASN A C 1
ATOM 1464 O O . ASN A 1 177 ? -8.739 1.288 -12.870 1.00 45.94 177 ASN A O 1
ATOM 1468 N N . LYS A 1 178 ? -8.882 -0.643 -14.029 1.00 50.53 178 LYS A N 1
ATOM 1469 C CA . LYS A 1 178 ? -7.536 -0.550 -14.605 1.00 50.53 178 LYS A CA 1
ATOM 1470 C C . LYS A 1 178 ? -7.570 0.668 -15.516 1.00 50.53 178 LYS A C 1
ATOM 1472 O O . LYS A 1 178 ? -8.365 0.703 -16.457 1.00 50.53 178 LYS A O 1
ATOM 1477 N N . THR A 1 179 ? -6.783 1.690 -15.216 1.00 43.84 179 THR A N 1
ATOM 1478 C CA . THR A 1 179 ? -6.584 2.797 -16.141 1.00 43.84 179 THR A CA 1
ATOM 1479 C C . THR A 1 179 ? -6.039 2.192 -17.427 1.00 43.84 179 THR A C 1
ATOM 1481 O O . THR A 1 179 ? -4.880 1.791 -17.496 1.00 43.84 179 THR A O 1
ATOM 1484 N N . LYS A 1 180 ? -6.889 2.088 -18.455 1.00 38.97 180 LYS A N 1
ATOM 1485 C CA . LYS A 1 180 ? -6.418 1.935 -19.827 1.00 38.97 180 LYS A CA 1
ATOM 1486 C C . LYS A 1 180 ? -5.595 3.186 -20.099 1.00 38.97 180 LYS A C 1
ATOM 1488 O O . LYS A 1 180 ? -6.158 4.251 -20.339 1.00 38.97 180 LYS A O 1
ATOM 1493 N N . LYS A 1 181 ? -4.271 3.102 -19.969 1.00 38.34 181 LYS A N 1
ATOM 1494 C CA . LYS A 1 181 ? -3.422 4.128 -20.563 1.00 38.34 181 LYS A CA 1
ATOM 1495 C C . LYS A 1 181 ? -3.601 3.990 -22.066 1.00 38.34 181 LYS A C 1
ATOM 1497 O O . LYS A 1 181 ? -3.335 2.925 -22.618 1.00 38.34 181 LYS A O 1
ATOM 1502 N N . ASN A 1 182 ? -4.108 5.054 -22.679 1.00 33.22 182 ASN A N 1
ATOM 1503 C CA . ASN A 1 182 ? -3.969 5.256 -24.109 1.00 33.22 182 ASN A CA 1
ATOM 1504 C C . ASN A 1 182 ? -2.483 5.112 -24.452 1.00 33.22 182 ASN A C 1
ATOM 1506 O O . ASN A 1 182 ? -1.632 5.665 -23.746 1.00 33.22 182 ASN A O 1
ATOM 1510 N N . VAL A 1 183 ? -2.239 4.280 -25.464 1.00 34.84 183 VAL A N 1
ATOM 1511 C CA . VAL A 1 183 ? -0.956 4.105 -26.151 1.00 34.84 183 VAL A CA 1
ATOM 1512 C C . VAL A 1 183 ? -0.465 5.455 -26.655 1.00 34.84 183 VAL A C 1
ATOM 1514 O O . VAL A 1 183 ? -1.322 6.226 -27.148 1.00 34.84 183 VAL A O 1
#

Secondary structure (DSSP, 8-state):
------SEEESEEEEEETTEEEEEE-TT---EETTEE-S--GGGS-TTEEEEEETTEEEEEE-TT--EEEEE--SSS-SSTT-EEEEESSS--EE--SS-PSSGGGGEES-SEEEETTHHHHHHHHHHHHS----HHHHHHHHHHHHHHHHH-TTTS-BTTB---HHHHHHHS--S-------

pLDDT: mean 89.81, std 12.92, range [33.22, 98.5]

Foldseek 3Di:
DDDDDDQKWFQWDFDQDPNDTDTDGDPVQAIHDHPHGDPHHPVNDDLQFFWDQFPNTTITGGLAQWDEKDKADDPPLDQQAAIKIFTANPDYKDQQDPDQDPVNCVRIDRGDGIDTHLVVLVSVLSNCVRVVDDCPVVVVVSVVVLVVSCVPPCVVNPPPVDDDDSVVSSVPNPSDDDPPPDD

Sequence (183 aa):
MKRIRRHIYYIEQIKKVDGVLKSVTSEDGSLFSGVYKTKIYPDDLPEWYKQDRYYKRQGYMSTQGIVDMVYIPSQLGTFLKDDVLLVSYVNRIEKIQSETAWPIYKSYRGYDEEVSGGAILTILAGAKKYSNYNLKAIKKKMESQISWLMEKFPNEYKKGEWHFDFDKAIAEINVGNKTKKNV

Radius of gyration: 17.66 Å; chains: 1; bounding box: 40×45×49 Å